Protein AF-A0A497HKH2-F1 (afdb_monomer_lite)

pLDDT: mean 88.34, std 8.6, range [56.59, 95.88]

Foldseek 3Di:
DDQQAKDKDKDWADDPPDPDIDMDIDIDTNNVVVVVD

Sequence (37 aa):
LPDDTLVVVRSESEESIHKFNAFAERVTTLGELRKTF

Structure (mmCIF, N/CA/C/O backbone):
data_AF-A0A497HKH2-F1
#
_entry.id   AF-A0A497HKH2-F1
#
loop_
_atom_site.group_PDB
_atom_site.id
_atom_site.type_symbol
_atom_site.label_atom_id
_atom_site.label_a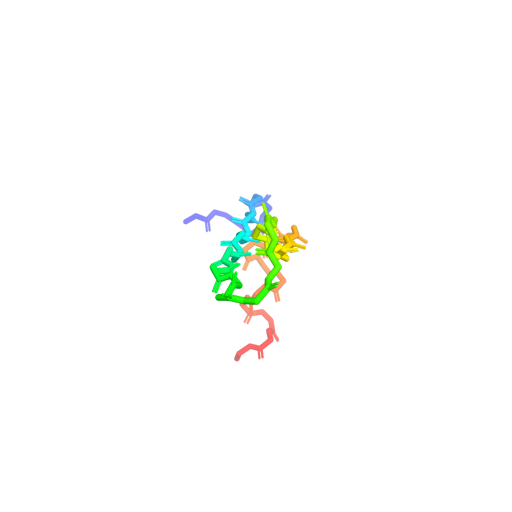lt_id
_atom_site.label_comp_id
_atom_site.label_asym_id
_atom_site.label_entity_id
_atom_site.label_seq_id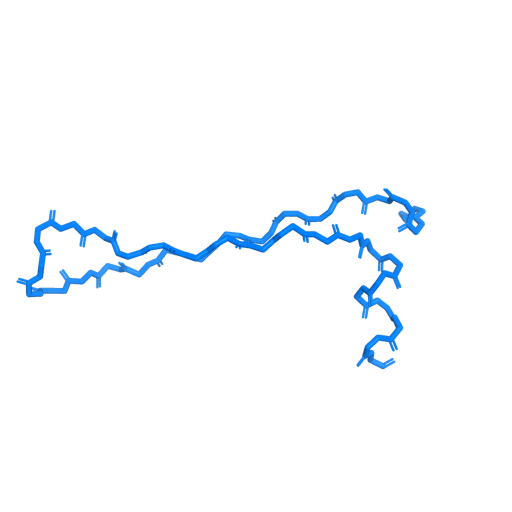
_atom_site.pdbx_PDB_ins_code
_atom_site.Cartn_x
_atom_site.Cartn_y
_atom_site.Cartn_z
_atom_site.occupancy
_atom_site.B_iso_or_equiv
_atom_site.auth_seq_id
_atom_site.auth_comp_id
_atom_site.auth_asym_id
_atom_site.auth_atom_id
_atom_site.pdbx_PDB_model_num
ATOM 1 N N . LEU A 1 1 ? -13.709 11.852 10.434 1.00 84.38 1 LEU A N 1
ATOM 2 C CA . LEU A 1 1 ? -13.921 10.853 9.365 1.00 84.38 1 LEU A CA 1
ATOM 3 C C . LEU A 1 1 ? -14.231 9.507 10.008 1.00 84.38 1 LEU A C 1
ATOM 5 O O . LEU A 1 1 ? -13.479 9.128 10.912 1.00 84.38 1 LEU A O 1
ATOM 9 N N . PRO A 1 2 ? -15.326 8.847 9.604 1.00 93.50 2 PRO A N 1
ATOM 10 C CA . PRO A 1 2 ? -15.734 7.554 10.150 1.00 93.50 2 PRO A CA 1
ATOM 11 C C . PRO A 1 2 ? -14.754 6.433 9.760 1.00 93.50 2 PRO A C 1
ATOM 13 O O . PRO A 1 2 ? -13.923 6.608 8.868 1.00 93.50 2 PRO A O 1
ATOM 16 N N . ASP A 1 3 ? -14.771 5.316 10.486 1.00 92.25 3 ASP A N 1
ATOM 17 C CA . ASP A 1 3 ? -13.767 4.248 10.350 1.00 92.25 3 ASP A CA 1
ATOM 18 C C . ASP A 1 3 ? -13.856 3.465 9.038 1.00 92.25 3 ASP A C 1
ATOM 20 O O . ASP A 1 3 ? -12.845 2.951 8.569 1.00 92.25 3 ASP A O 1
ATOM 24 N N . ASP A 1 4 ? -15.032 3.430 8.425 1.00 92.88 4 ASP A N 1
ATOM 25 C CA . ASP A 1 4 ? -15.309 2.847 7.111 1.00 92.88 4 ASP A CA 1
ATOM 26 C C . ASP A 1 4 ? -14.825 3.721 5.942 1.00 92.88 4 ASP A C 1
ATOM 28 O O . ASP A 1 4 ? -14.935 3.324 4.782 1.00 92.88 4 ASP A O 1
ATOM 32 N N . THR A 1 5 ? -14.262 4.902 6.225 1.00 95.88 5 THR A N 1
ATOM 33 C CA . THR A 1 5 ? -13.690 5.770 5.192 1.00 95.88 5 THR A CA 1
ATOM 34 C C . THR A 1 5 ? -12.584 5.023 4.450 1.00 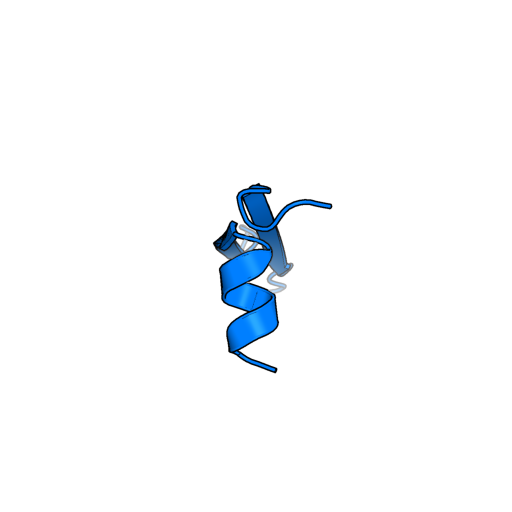95.88 5 THR A C 1
ATOM 36 O O . THR A 1 5 ? -11.572 4.655 5.050 1.00 95.88 5 THR A O 1
ATOM 39 N N . LEU A 1 6 ? -12.760 4.847 3.139 1.00 95.12 6 LEU A N 1
ATOM 40 C CA . LEU A 1 6 ? -11.740 4.321 2.236 1.00 95.12 6 LEU A CA 1
ATOM 41 C C . LEU A 1 6 ? -10.550 5.280 2.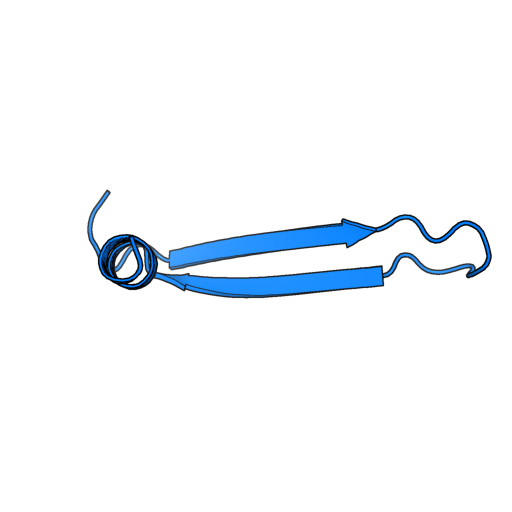158 1.00 95.12 6 LEU A C 1
ATOM 43 O O . LEU A 1 6 ? -10.702 6.472 1.888 1.00 95.12 6 LEU A O 1
ATOM 47 N N . VAL A 1 7 ? -9.358 4.737 2.370 1.00 94.62 7 VAL A N 1
ATOM 48 C CA . VAL A 1 7 ? -8.078 5.428 2.252 1.00 94.62 7 VAL A CA 1
ATOM 49 C C . VAL A 1 7 ? -7.262 4.720 1.181 1.00 94.62 7 VAL A C 1
ATOM 51 O O . VAL A 1 7 ? -6.949 3.535 1.295 1.00 94.62 7 VAL A O 1
ATOM 54 N N . VAL A 1 8 ? -6.908 5.462 0.137 1.00 94.81 8 VAL A N 1
ATOM 55 C CA . VAL A 1 8 ? -6.046 4.987 -0.947 1.00 94.81 8 VAL A CA 1
ATOM 56 C C . VAL A 1 8 ? -4.739 5.758 -0.865 1.00 94.81 8 VAL A C 1
ATOM 58 O O . VAL A 1 8 ? -4.723 6.981 -1.000 1.00 94.81 8 VAL A O 1
ATOM 61 N N . VAL A 1 9 ? -3.647 5.043 -0.606 1.00 93.00 9 VAL A N 1
ATOM 62 C CA . VAL A 1 9 ? -2.294 5.601 -0.592 1.00 93.00 9 VAL A CA 1
ATOM 63 C C . VAL A 1 9 ? -1.588 5.130 -1.848 1.00 93.00 9 VAL A C 1
ATOM 65 O O . VAL A 1 9 ? -1.443 3.929 -2.062 1.00 93.00 9 VAL A O 1
ATOM 68 N N . ARG A 1 10 ? -1.127 6.076 -2.661 1.00 93.69 10 ARG A N 1
ATOM 69 C CA . ARG A 1 10 ? -0.338 5.814 -3.861 1.00 93.69 10 ARG A CA 1
ATOM 70 C C . ARG A 1 10 ? 1.020 6.480 -3.712 1.00 93.69 10 ARG A C 1
ATOM 72 O O . ARG A 1 10 ? 1.100 7.660 -3.382 1.00 93.69 10 ARG A O 1
ATOM 79 N N . SER A 1 11 ? 2.068 5.708 -3.946 1.00 92.75 11 SER A N 1
ATOM 80 C CA . SER A 1 11 ? 3.450 6.164 -3.974 1.00 92.75 11 SER A CA 1
ATOM 81 C C . SER A 1 11 ? 4.004 5.911 -5.363 1.00 92.75 11 SER A C 1
ATOM 83 O O . SER A 1 11 ? 3.935 4.786 -5.849 1.00 92.75 11 SER A O 1
ATOM 85 N N . GLU A 1 12 ? 4.558 6.940 -5.988 1.00 91.56 12 GLU A N 1
ATOM 86 C CA . GLU A 1 12 ? 5.212 6.850 -7.293 1.00 91.56 12 GLU A CA 1
ATOM 87 C C . GLU A 1 12 ? 6.684 7.212 -7.119 1.00 91.56 12 GLU A C 1
ATOM 89 O O . GLU A 1 12 ? 7.018 8.196 -6.459 1.00 91.56 12 GLU A O 1
ATOM 94 N N . SER A 1 13 ? 7.561 6.390 -7.681 1.00 90.75 13 SER A N 1
ATOM 95 C CA . SER A 1 13 ? 9.008 6.558 -7.656 1.00 90.75 13 SER A CA 1
ATOM 96 C C . SER A 1 13 ? 9.497 6.752 -9.083 1.00 90.75 13 SER A C 1
ATOM 98 O O . SER A 1 13 ? 9.259 5.918 -9.960 1.00 90.75 13 SER A O 1
ATOM 100 N N . GLU A 1 14 ? 10.155 7.885 -9.310 1.00 84.94 14 GLU A N 1
ATOM 101 C CA . GLU A 1 14 ? 10.821 8.174 -10.572 1.00 84.94 14 GLU A CA 1
ATOM 102 C C . GLU A 1 14 ? 12.123 7.378 -10.642 1.00 84.94 14 GLU A C 1
ATOM 104 O O . GLU A 1 14 ? 13.046 7.593 -9.856 1.00 84.94 14 GLU A O 1
ATOM 109 N N . GLU A 1 15 ? 12.187 6.434 -11.575 1.00 81.25 15 GLU A N 1
ATOM 110 C CA . GLU A 1 15 ? 13.340 5.555 -11.724 1.00 81.25 15 GLU A CA 1
ATOM 111 C C . GLU A 1 15 ? 14.310 6.140 -12.751 1.00 81.25 15 GLU A C 1
ATOM 113 O O . GLU A 1 15 ? 14.020 6.209 -13.942 1.00 81.25 15 GLU A O 1
ATOM 118 N N . SER A 1 16 ? 15.507 6.532 -12.315 1.00 76.88 16 SER A N 1
ATOM 119 C CA . SER A 1 16 ? 16.472 7.218 -13.192 1.00 76.88 16 SER A CA 1
ATOM 120 C C . SER A 1 16 ? 17.126 6.311 -14.249 1.00 76.88 16 SER A C 1
ATOM 122 O O . SER A 1 16 ? 17.730 6.808 -15.197 1.00 76.88 16 SER A O 1
ATOM 124 N N . ILE A 1 17 ? 17.025 4.985 -14.097 1.00 79.19 17 ILE A N 1
ATOM 125 C CA . ILE A 1 17 ? 17.591 3.986 -15.025 1.00 79.19 17 ILE A CA 1
ATOM 126 C C . ILE A 1 17 ? 16.527 3.238 -15.841 1.00 79.19 17 ILE A C 1
ATOM 128 O O . ILE A 1 17 ? 16.850 2.620 -16.858 1.00 79.19 17 ILE A O 1
ATOM 132 N N . HIS A 1 18 ? 15.259 3.303 -15.435 1.00 71.25 18 HIS A N 1
ATOM 133 C CA . HIS A 1 18 ? 14.152 2.643 -16.119 1.00 71.25 18 HIS A CA 1
ATOM 134 C C . HIS A 1 18 ? 13.265 3.689 -16.798 1.00 71.25 18 HIS A C 1
ATOM 136 O O . HIS A 1 18 ? 12.984 4.739 -16.243 1.00 71.25 18 HIS A O 1
ATOM 142 N N . LYS A 1 19 ? 12.776 3.411 -18.015 1.00 76.19 19 LYS A N 1
ATOM 143 C CA . LYS A 1 19 ? 11.886 4.343 -18.745 1.00 76.19 19 LYS A CA 1
ATOM 144 C C . LYS A 1 19 ? 10.451 4.398 -18.198 1.00 76.19 19 LYS A C 1
ATOM 146 O O . LYS A 1 19 ? 9.588 5.013 -18.820 1.00 76.19 19 LYS A O 1
ATOM 151 N N . PHE A 1 20 ? 10.192 3.728 -17.080 1.00 83.31 20 PHE A N 1
ATOM 152 C CA . PHE A 1 20 ? 8.897 3.670 -16.419 1.00 83.31 20 PHE A CA 1
ATOM 153 C C . PHE A 1 20 ? 9.093 3.983 -14.943 1.00 83.31 20 PHE A C 1
ATOM 155 O O . PHE A 1 20 ? 10.030 3.478 -14.329 1.00 83.31 20 PHE A O 1
ATOM 162 N N . ASN A 1 21 ? 8.177 4.765 -14.384 1.00 84.00 21 ASN A N 1
ATOM 163 C CA . ASN A 1 21 ? 8.126 4.993 -12.950 1.00 84.00 21 ASN A CA 1
ATOM 164 C C . ASN A 1 21 ? 7.589 3.741 -12.259 1.00 84.00 21 ASN A C 1
ATOM 166 O O . ASN A 1 21 ? 6.652 3.098 -12.748 1.00 84.00 21 ASN A O 1
ATOM 170 N N . ALA A 1 22 ? 8.167 3.409 -11.112 1.00 88.38 22 ALA A N 1
ATOM 171 C CA . ALA A 1 22 ? 7.596 2.402 -10.237 1.00 88.38 22 ALA A CA 1
ATOM 172 C C . ALA A 1 22 ? 6.451 3.037 -9.443 1.00 88.38 22 ALA A C 1
ATOM 174 O O . ALA A 1 22 ? 6.544 4.190 -9.026 1.00 88.38 22 ALA A O 1
ATOM 175 N N . PHE A 1 23 ? 5.372 2.295 -9.205 1.00 92.00 23 PHE A N 1
ATOM 176 C CA . PHE A 1 23 ? 4.347 2.739 -8.271 1.00 92.00 23 PHE A CA 1
ATOM 177 C C . PHE A 1 23 ? 3.915 1.612 -7.342 1.00 92.00 23 PHE A C 1
ATOM 179 O O . PHE A 1 23 ? 3.906 0.439 -7.716 1.00 92.00 23 PHE A O 1
ATOM 186 N N . ALA A 1 24 ? 3.545 1.996 -6.127 1.00 92.50 24 ALA A N 1
ATOM 187 C CA . ALA A 1 24 ? 2.933 1.138 -5.132 1.00 92.50 24 ALA A CA 1
ATOM 188 C C . ALA A 1 24 ? 1.621 1.776 -4.679 1.00 92.50 24 ALA A C 1
ATOM 190 O O . ALA A 1 24 ? 1.572 2.964 -4.356 1.00 92.50 24 ALA A O 1
ATOM 191 N N . GLU A 1 25 ? 0.558 0.981 -4.642 1.00 94.62 25 GLU A N 1
ATOM 192 C CA . GLU A 1 25 ? -0.749 1.397 -4.150 1.00 94.62 25 GLU A CA 1
ATOM 193 C C . GLU A 1 25 ? -1.162 0.508 -2.981 1.00 94.62 25 GLU A C 1
ATOM 195 O O . GLU A 1 25 ? -0.985 -0.713 -3.008 1.00 94.62 25 GLU A O 1
ATOM 200 N N . ARG A 1 26 ? -1.721 1.128 -1.944 1.00 93.75 26 ARG A N 1
ATOM 201 C CA . ARG A 1 26 ? -2.344 0.433 -0.826 1.00 93.75 26 ARG A CA 1
ATOM 202 C C . ARG A 1 26 ? -3.731 1.003 -0.587 1.00 93.75 26 ARG A C 1
ATOM 204 O O . ARG A 1 26 ? -3.888 2.197 -0.339 1.00 93.75 26 ARG A O 1
ATOM 211 N N . VAL A 1 27 ? -4.716 0.115 -0.587 1.00 94.62 27 VAL A N 1
ATOM 212 C CA . VAL A 1 27 ? -6.101 0.416 -0.224 1.00 94.62 27 VAL A CA 1
ATOM 213 C C . VAL A 1 27 ? -6.356 -0.120 1.178 1.00 94.62 27 VAL A C 1
ATOM 215 O O . VAL A 1 27 ? -6.006 -1.257 1.490 1.00 94.62 27 VAL A O 1
ATOM 218 N N . THR A 1 28 ? -6.919 0.712 2.042 1.00 94.75 28 THR A N 1
ATOM 219 C CA . THR A 1 28 ? -7.253 0.360 3.426 1.00 94.75 28 THR A CA 1
ATOM 220 C C . THR A 1 28 ? -8.387 1.253 3.911 1.00 94.75 28 THR A C 1
ATOM 222 O O . THR A 1 28 ? -8.842 2.141 3.190 1.00 94.75 28 THR A O 1
ATOM 225 N N . THR A 1 29 ? -8.866 1.030 5.127 1.00 95.81 29 THR A N 1
ATOM 226 C CA . THR A 1 29 ? -9.822 1.932 5.772 1.00 95.81 29 THR A CA 1
ATOM 227 C C . THR A 1 29 ? -9.149 2.774 6.848 1.00 95.81 29 THR A C 1
ATOM 229 O O . THR A 1 29 ? -8.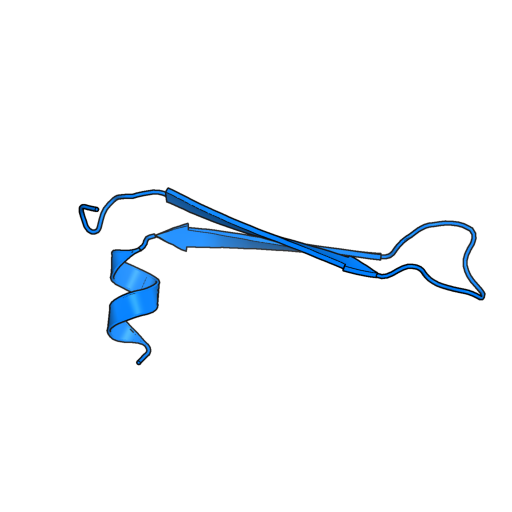109 2.417 7.410 1.00 95.81 29 THR A O 1
ATOM 232 N N . LEU A 1 30 ? -9.757 3.910 7.174 1.00 93.75 30 LEU A N 1
ATOM 233 C CA . LEU A 1 30 ? -9.248 4.782 8.225 1.00 93.75 30 LEU A CA 1
ATOM 234 C C . LEU A 1 30 ? -9.250 4.090 9.603 1.00 93.75 30 LEU A C 1
ATOM 236 O O . LEU A 1 30 ? -8.357 4.341 10.415 1.00 93.75 30 LEU A O 1
ATOM 240 N N . GLY A 1 31 ? -10.208 3.190 9.848 1.00 94.75 31 GLY A N 1
ATOM 241 C CA . GLY A 1 31 ? -10.256 2.370 11.058 1.00 94.75 31 GLY A CA 1
ATOM 242 C C . GLY A 1 31 ? -9.115 1.355 11.160 1.00 94.75 31 GLY A C 1
ATOM 243 O O . GLY A 1 31 ? -8.581 1.143 12.247 1.00 94.75 31 GLY A O 1
ATOM 244 N N . GLU A 1 32 ? -8.699 0.747 10.046 1.00 92.38 32 GLU A N 1
ATOM 245 C CA . GLU A 1 32 ? -7.550 -0.172 10.016 1.00 92.38 32 GLU A CA 1
ATOM 246 C C . GLU A 1 32 ? -6.228 0.541 10.305 1.00 92.38 32 GLU A C 1
ATOM 248 O O . GLU A 1 32 ? -5.410 0.037 11.078 1.00 92.38 32 GLU A O 1
ATOM 253 N N . LEU A 1 33 ? -6.040 1.739 9.744 1.00 90.44 33 LEU A N 1
ATOM 254 C CA . LEU A 1 33 ? -4.867 2.560 10.038 1.00 90.44 33 LEU A CA 1
ATOM 255 C C . LEU A 1 33 ? -4.804 2.906 11.527 1.00 90.44 33 LEU A C 1
ATOM 257 O O . LEU A 1 33 ? -3.783 2.659 12.158 1.00 90.44 33 LEU A O 1
ATOM 261 N N . ARG A 1 34 ? -5.906 3.387 12.116 1.00 91.56 34 ARG A N 1
ATOM 262 C CA . ARG A 1 34 ? -5.963 3.752 13.543 1.00 91.56 34 ARG A CA 1
ATOM 263 C C . ARG A 1 34 ? -5.674 2.602 14.508 1.00 91.56 34 ARG A C 1
ATOM 265 O O . ARG A 1 34 ? -5.180 2.863 15.592 1.00 91.56 34 ARG A O 1
ATOM 272 N N . LYS A 1 35 ? -5.974 1.353 14.142 1.00 89.06 35 LYS A N 1
ATOM 273 C CA . LYS A 1 35 ? -5.673 0.172 14.978 1.00 89.06 35 LYS A CA 1
ATOM 274 C C . LYS A 1 35 ? -4.192 -0.208 14.997 1.00 89.06 35 LYS A C 1
ATOM 276 O O . LYS A 1 35 ? -3.792 -1.013 15.831 1.00 89.06 35 LYS A O 1
ATOM 281 N N . THR A 1 36 ? -3.417 0.302 14.044 1.00 71.50 36 THR A N 1
ATOM 282 C CA . THR A 1 36 ? -2.008 -0.064 13.849 1.00 71.50 36 THR A CA 1
ATOM 283 C C . THR A 1 36 ? -1.052 0.915 14.553 1.00 71.50 36 THR A C 1
ATOM 285 O O . THR A 1 36 ? 0.147 0.650 14.600 1.00 71.50 36 THR A O 1
ATOM 288 N N . PHE A 1 37 ? -1.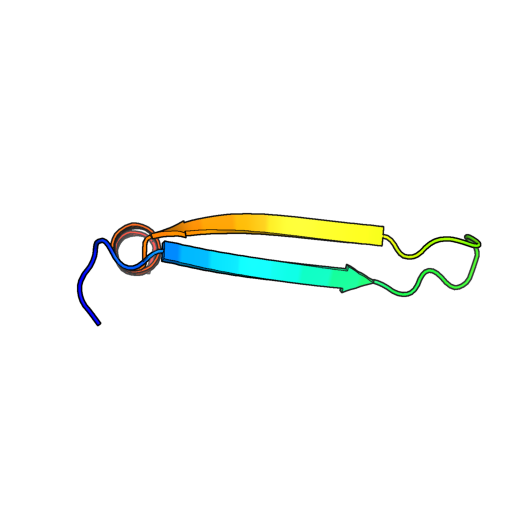569 2.014 15.119 1.00 56.59 37 PHE A N 1
ATOM 289 C CA . PHE A 1 37 ? -0.809 3.040 15.845 1.00 56.59 37 PHE A CA 1
ATOM 290 C C . PHE A 1 37 ? -1.195 3.104 17.322 1.00 56.59 37 PHE A C 1
ATOM 292 O O . PHE A 1 37 ? -2.391 2.895 17.629 1.00 56.59 37 PHE A O 1
#

Radius of gyration: 14.07 Å; chains: 1; bounding box: 33×11×35 Å

Secondary structure (DSSP, 8-state):
--TT-EEEEEEEE--SSSSS-EEEEEEEEHHHHHHT-